Protein AF-X6DAW1-F1 (afdb_monomer_lite)

Foldseek 3Di:
DWWWAAQNRTPDDVVPHDPVIDIDIHDAPQVVLVVLLLVLLLVLDDDPPSPQSPQKFKDWPLAHTDDDRVPDDQFIKIKIFGLAPCQVCLCPVVPHPRSVSLVRSQVVSCVVQVVWKDKDWDFDAHDPPRDPSPQPFACQDDPVDHGRDTGTTTIIIMGTD

pLDDT: mean 88.57, std 7.24, range [62.34, 97.19]

Radius of gyration: 19.08 Å; chains: 1; bounding box: 50×23×56 Å

Secondary structure (DSSP, 8-state):
-EEEEETTEET--GGGPPSS--EEEEE--HHHHHHHHHHHHHHHS--SSSTTTT--EEEETTTEE-S-GGG--TT--EEEE---THHHHHHHTTTSS---HHHHHHHHHHHHHTTTEEEEEEEE---TTSBTTBSPBPSS-BTTB-TTPBPPEEEEEEEE-

Structure (mmCIF, N/CA/C/O backbone):
data_AF-X6DAW1-F1
#
_entry.id   AF-X6DAW1-F1
#
loop_
_atom_site.group_PDB
_atom_site.id
_atom_site.type_symbol
_atom_site.label_atom_id
_atom_site.label_alt_id
_atom_site.label_comp_id
_atom_site.label_asym_id
_atom_site.label_entity_id
_atom_site.label_seq_id
_atom_site.pdbx_PDB_ins_code
_atom_site.Cartn_x
_atom_site.Cartn_y
_atom_site.Cartn_z
_atom_site.occupancy
_atom_site.B_iso_or_equiv
_atom_site.auth_seq_id
_atom_site.auth_comp_id
_atom_site.auth_asym_id
_atom_site.auth_atom_id
_atom_site.pdbx_PDB_model_num
ATOM 1 N N . GLN A 1 1 ? -14.214 -6.774 12.056 1.00 66.25 1 GLN A N 1
ATOM 2 C CA . GLN A 1 1 ? -13.900 -7.096 13.461 1.00 66.25 1 GLN A CA 1
ATOM 3 C C . GLN A 1 1 ? -13.938 -5.798 14.248 1.00 66.25 1 GLN A C 1
ATOM 5 O O . GLN A 1 1 ? -13.801 -4.747 13.625 1.00 66.25 1 GLN A O 1
ATOM 10 N N . TYR A 1 2 ? -14.192 -5.853 15.551 1.00 69.56 2 TYR A N 1
ATOM 11 C CA . TYR A 1 2 ? -14.144 -4.673 16.403 1.00 69.56 2 TYR A CA 1
ATOM 12 C C . TYR A 1 2 ? -13.356 -4.965 17.673 1.00 69.56 2 TYR A C 1
ATOM 14 O O . TYR A 1 2 ? -13.444 -6.074 18.199 1.00 69.56 2 TYR A O 1
ATOM 22 N N . ASP A 1 3 ? -12.643 -3.957 18.158 1.00 75.62 3 ASP A N 1
ATOM 23 C CA . ASP A 1 3 ? -12.085 -3.954 19.504 1.00 75.62 3 ASP A CA 1
ATOM 24 C C . ASP A 1 3 ? -12.981 -3.091 20.391 1.00 75.62 3 ASP A C 1
ATOM 26 O O . ASP A 1 3 ? -13.374 -1.985 20.009 1.00 75.62 3 ASP A O 1
ATOM 30 N N . ARG A 1 4 ? -13.358 -3.627 21.554 1.00 84.69 4 ARG A N 1
ATOM 31 C CA . ARG A 1 4 ? -14.209 -2.942 22.531 1.00 84.69 4 ARG A CA 1
ATOM 32 C C . ARG A 1 4 ? -13.355 -2.453 23.689 1.00 84.69 4 ARG A C 1
ATOM 34 O O . ARG A 1 4 ? -12.582 -3.234 24.236 1.00 84.69 4 ARG A O 1
ATOM 41 N N . TYR A 1 5 ? -13.544 -1.205 24.091 1.00 85.75 5 TYR A N 1
ATOM 42 C CA . TYR A 1 5 ? -12.940 -0.624 25.285 1.00 85.75 5 TYR A CA 1
ATOM 43 C C . TYR A 1 5 ? -14.056 -0.124 26.195 1.00 85.75 5 TYR A C 1
ATOM 45 O O . TYR A 1 5 ? -14.946 0.582 25.732 1.00 85.75 5 TYR A O 1
ATOM 53 N N . VAL A 1 6 ? -14.023 -0.485 27.473 1.00 87.62 6 VAL A N 1
ATOM 54 C CA . VAL A 1 6 ? -14.980 -0.017 28.483 1.00 87.62 6 VAL A CA 1
ATOM 55 C C . VAL A 1 6 ? -14.189 0.750 29.526 1.00 87.62 6 VAL A C 1
ATOM 57 O O . VAL A 1 6 ? -13.322 0.173 30.180 1.00 87.62 6 VAL A O 1
ATOM 60 N N . ASN A 1 7 ? -14.450 2.051 29.645 1.00 89.81 7 ASN A N 1
ATOM 61 C CA . ASN A 1 7 ? -13.664 2.977 30.462 1.00 89.81 7 ASN A CA 1
ATOM 62 C C . ASN A 1 7 ? -12.154 2.832 30.187 1.00 89.81 7 ASN A C 1
ATOM 64 O O . ASN A 1 7 ? -11.368 2.611 31.106 1.00 89.81 7 ASN A O 1
ATOM 68 N N . ASP A 1 8 ? -11.780 2.871 28.903 1.00 85.94 8 ASP A N 1
ATOM 69 C CA . ASP A 1 8 ? -10.414 2.693 28.379 1.00 85.94 8 ASP A CA 1
ATOM 70 C C . ASP A 1 8 ? -9.782 1.303 28.590 1.00 85.94 8 ASP A C 1
ATOM 72 O O . ASP A 1 8 ? -8.664 1.050 28.137 1.00 85.94 8 ASP A O 1
ATOM 76 N N . VAL A 1 9 ? -10.499 0.355 29.202 1.00 85.81 9 VAL A N 1
ATOM 77 C CA . VAL A 1 9 ? -10.014 -1.016 29.393 1.00 85.81 9 VAL A CA 1
ATOM 78 C C . VAL A 1 9 ? -10.464 -1.906 28.226 1.00 85.81 9 VAL A C 1
ATOM 80 O O . VAL A 1 9 ? -11.670 -2.079 28.016 1.00 85.81 9 VAL A O 1
ATOM 83 N N . PRO A 1 10 ? -9.532 -2.508 27.463 1.00 85.75 10 PRO A N 1
ATOM 84 C CA . PRO A 1 10 ? -9.865 -3.357 26.325 1.00 85.75 10 PRO A CA 1
ATOM 85 C C . PRO A 1 10 ? -10.540 -4.665 26.758 1.00 85.75 10 PRO A C 1
ATOM 87 O O . PRO A 1 10 ? -10.154 -5.293 27.741 1.00 85.75 10 PRO A O 1
ATOM 90 N N . GLY A 1 11 ? -11.520 -5.114 25.977 1.00 82.62 11 GLY A N 1
ATOM 91 C CA . GLY A 1 11 ? -12.123 -6.445 26.069 1.00 82.62 11 GLY A CA 1
ATOM 92 C C . GLY A 1 11 ? -13.118 -6.653 27.213 1.00 82.62 11 GLY A C 1
ATOM 93 O O . GLY A 1 11 ? -13.728 -7.720 27.281 1.00 82.62 11 GLY A O 1
ATOM 94 N N . LEU A 1 12 ? -13.334 -5.659 28.081 1.00 87.94 12 LEU A N 1
ATOM 95 C CA . LEU A 1 12 ? -14.354 -5.735 29.129 1.00 87.94 12 LEU A CA 1
ATOM 96 C C . LEU A 1 12 ? -15.761 -5.893 28.547 1.00 87.94 12 LEU A C 1
ATOM 98 O O . LEU A 1 12 ? -16.035 -5.460 27.428 1.00 87.94 12 LEU A O 1
ATOM 102 N N . ALA A 1 13 ? -16.642 -6.534 29.315 1.00 87.81 13 ALA A N 1
ATOM 103 C CA . ALA A 1 13 ? -18.067 -6.631 29.018 1.00 87.81 13 ALA A CA 1
ATOM 104 C C . ALA A 1 13 ? -18.736 -5.250 29.140 1.00 87.81 13 ALA A C 1
ATOM 106 O O . ALA A 1 13 ? -18.296 -4.426 29.940 1.00 87.81 13 ALA A O 1
ATOM 107 N N . GLU A 1 14 ? -19.771 -4.981 28.344 1.00 85.50 14 GLU A N 1
ATOM 108 C CA . GLU A 1 14 ? -20.446 -3.668 28.321 1.00 85.50 14 GLU A CA 1
ATOM 109 C C . GLU A 1 14 ? -21.052 -3.319 29.678 1.00 85.50 14 GLU A C 1
ATOM 111 O O . GLU A 1 14 ? -21.046 -2.167 30.103 1.00 85.50 14 GLU A O 1
ATOM 116 N N . GLU A 1 15 ? -21.489 -4.345 30.398 1.00 88.00 15 GLU A N 1
ATOM 117 C CA . GLU A 1 15 ? -22.083 -4.264 31.723 1.00 88.00 15 GLU A CA 1
ATOM 118 C C . GLU A 1 15 ? -21.069 -3.827 32.793 1.00 88.00 15 GLU A C 1
ATOM 120 O O . GLU A 1 15 ? -21.461 -3.419 33.883 1.00 88.00 15 GLU A O 1
ATOM 125 N N . ALA A 1 16 ? -19.763 -3.879 32.497 1.00 89.00 16 ALA A N 1
ATOM 126 C CA . ALA A 1 16 ? -18.702 -3.439 33.403 1.00 89.00 16 ALA A CA 1
ATOM 127 C C . ALA A 1 16 ? -18.463 -1.915 33.376 1.00 89.00 16 ALA A C 1
ATOM 129 O O . ALA A 1 16 ? -17.568 -1.424 34.073 1.00 89.00 16 ALA A O 1
ATOM 130 N N . VAL A 1 17 ? -19.230 -1.164 32.577 1.00 89.38 17 VAL A N 1
ATOM 131 C CA . VAL A 1 17 ? -19.121 0.295 32.486 1.00 89.38 17 VAL A CA 1
ATOM 132 C C . VAL A 1 17 ? -19.384 0.950 33.845 1.00 89.38 17 VAL A C 1
ATOM 134 O O . VAL A 1 17 ? -20.400 0.705 34.496 1.00 89.38 17 VAL A O 1
ATOM 137 N N . LYS A 1 18 ? -18.463 1.812 34.292 1.00 89.19 18 LYS A N 1
ATOM 138 C CA . LYS A 1 18 ? -18.658 2.644 35.490 1.00 89.19 18 LYS A CA 1
ATOM 139 C C . LYS A 1 18 ? -18.980 4.063 35.058 1.00 89.19 18 LYS A C 1
ATOM 141 O O . LYS A 1 18 ? -18.143 4.714 34.440 1.00 89.19 18 LYS A O 1
ATOM 146 N N . VAL A 1 19 ? -20.181 4.530 35.383 1.00 85.12 19 VAL A N 1
ATOM 147 C CA . VAL A 1 19 ? -20.641 5.876 35.021 1.00 85.12 19 VAL A CA 1
ATOM 148 C C . VAL A 1 19 ? -20.009 6.918 35.963 1.00 85.12 19 VAL A C 1
ATOM 150 O O . VAL A 1 19 ? -20.003 6.689 37.174 1.00 85.12 19 VAL A O 1
ATOM 153 N N . PRO A 1 20 ? -19.514 8.066 35.455 1.00 84.19 20 PRO A N 1
ATOM 154 C CA . PRO A 1 20 ? -19.419 8.440 34.043 1.00 84.19 20 PRO A CA 1
ATOM 155 C C . PRO A 1 20 ? -18.225 7.755 33.358 1.00 84.19 20 PRO A C 1
ATOM 157 O O . PRO A 1 20 ? -17.082 7.914 33.775 1.00 84.19 20 PRO A O 1
ATOM 160 N N . GLY A 1 21 ? -18.494 7.002 32.291 1.00 84.06 21 GLY A N 1
ATOM 161 C CA . GLY A 1 21 ? -17.494 6.251 31.537 1.00 84.06 21 GLY A CA 1
ATOM 162 C C . GLY A 1 21 ? -18.015 5.890 30.148 1.00 84.06 21 GLY A C 1
ATOM 163 O O . GLY A 1 21 ? -19.227 5.893 29.926 1.00 84.06 21 GLY A O 1
ATOM 164 N N . SER A 1 22 ? -17.112 5.660 29.195 1.00 87.06 22 SER A N 1
ATOM 165 C CA . SER A 1 22 ? -17.437 5.417 27.786 1.00 87.06 22 SER A CA 1
ATOM 166 C C . SER A 1 22 ? -17.257 3.948 27.401 1.00 87.06 22 SER A C 1
ATOM 168 O O . SER A 1 22 ? -16.422 3.233 27.955 1.00 87.06 22 SER A O 1
ATOM 170 N N . ILE A 1 23 ? -18.030 3.507 26.407 1.00 85.75 23 ILE A N 1
ATOM 171 C CA . ILE A 1 23 ? -17.811 2.243 25.702 1.00 85.75 23 ILE A CA 1
ATOM 172 C C . ILE A 1 23 ? -17.409 2.600 24.269 1.00 85.75 23 ILE A C 1
ATOM 174 O O . ILE A 1 23 ? -18.202 3.178 23.527 1.00 85.75 23 ILE A O 1
ATOM 178 N N . LEU A 1 24 ? -16.170 2.294 23.890 1.00 79.69 24 LEU A N 1
ATOM 179 C CA . LEU A 1 24 ? -15.620 2.566 22.565 1.00 79.69 24 LEU A CA 1
ATOM 180 C C . LEU A 1 24 ? -15.594 1.279 21.735 1.00 79.69 24 LEU A C 1
ATOM 182 O O . LEU A 1 24 ? -15.069 0.261 22.185 1.00 79.69 24 LEU A O 1
ATOM 186 N N . TYR A 1 25 ? -16.099 1.347 20.504 1.00 74.94 25 TYR A N 1
ATOM 187 C CA . TYR A 1 25 ? -15.976 0.285 19.507 1.00 74.94 25 TYR A CA 1
ATOM 188 C C . TYR A 1 25 ? -15.089 0.747 18.356 1.00 74.94 25 TYR A C 1
ATOM 190 O O . TYR A 1 25 ? -15.439 1.680 17.633 1.00 74.94 25 TYR A O 1
ATOM 198 N N . VAL A 1 26 ? -13.962 0.070 18.152 1.00 71.25 26 VAL A N 1
ATOM 199 C CA . VAL A 1 26 ? -13.023 0.359 17.065 1.00 71.25 26 VAL A CA 1
ATOM 200 C C . VAL A 1 26 ? -13.194 -0.684 15.972 1.00 71.25 26 VAL A C 1
ATOM 202 O O . VAL A 1 26 ? -12.739 -1.817 16.107 1.00 71.25 26 VAL A O 1
ATOM 205 N N . PHE A 1 27 ? -13.851 -0.313 14.875 1.00 67.50 27 PHE A N 1
ATOM 206 C CA . PHE A 1 27 ? -14.048 -1.194 13.724 1.00 67.50 27 PHE A CA 1
ATOM 207 C C . PHE A 1 27 ? -12.879 -1.069 12.742 1.00 67.50 27 PHE A C 1
ATOM 209 O O . PHE A 1 27 ? -12.826 -0.133 11.947 1.00 67.50 27 PHE A O 1
ATOM 216 N N . SER A 1 28 ? -11.961 -2.037 12.736 1.00 71.25 28 SER A N 1
ATOM 217 C CA . SER A 1 28 ? -10.917 -2.111 11.710 1.00 71.25 28 SER A CA 1
ATOM 218 C C . SER A 1 28 ? -11.398 -2.962 10.530 1.00 71.25 28 SER A C 1
ATOM 220 O O . SER A 1 28 ? -11.699 -4.154 10.652 1.00 71.25 28 SER A O 1
ATOM 222 N N . ASN A 1 29 ? -11.506 -2.346 9.348 1.00 85.31 29 ASN A N 1
ATOM 223 C CA . ASN A 1 29 ? -11.876 -3.043 8.111 1.00 85.31 29 ASN A CA 1
ATOM 224 C C . ASN A 1 29 ? -10.668 -3.239 7.185 1.00 85.31 29 ASN A C 1
ATOM 226 O O . ASN A 1 29 ? -10.693 -2.901 5.997 1.00 85.31 29 ASN A O 1
ATOM 230 N N . TRP A 1 30 ? -9.594 -3.792 7.754 1.00 92.62 30 TRP A N 1
ATOM 231 C CA . TRP A 1 30 ? -8.356 -4.093 7.038 1.00 92.62 30 TRP A CA 1
ATOM 232 C C . TRP A 1 30 ? -8.556 -4.935 5.771 1.00 92.62 30 TRP A C 1
ATOM 234 O O . TRP A 1 30 ? -8.017 -4.554 4.729 1.00 92.62 30 TRP A O 1
ATOM 244 N N . PRO A 1 31 ? -9.367 -6.015 5.777 1.00 93.69 31 PRO A N 1
ATOM 245 C CA . PRO A 1 31 ? -9.620 -6.782 4.562 1.00 93.69 31 PRO A CA 1
ATOM 246 C C . PRO A 1 31 ? -10.182 -5.930 3.421 1.00 93.69 31 PRO A C 1
ATOM 248 O O . PRO A 1 31 ? -9.743 -6.071 2.282 1.00 93.69 31 PRO A O 1
ATOM 251 N N . LEU A 1 32 ? -11.118 -5.018 3.702 1.00 93.19 32 LEU A N 1
ATOM 252 C CA . LEU A 1 32 ? -11.717 -4.171 2.672 1.00 93.19 32 LEU A CA 1
ATOM 253 C C . LEU A 1 32 ? -10.693 -3.208 2.060 1.00 93.19 32 LEU A C 1
ATOM 255 O O . LEU A 1 32 ? -10.585 -3.133 0.834 1.00 93.19 32 LEU A O 1
ATOM 259 N N . VAL A 1 33 ? -9.947 -2.477 2.893 1.00 95.25 33 VAL A N 1
ATOM 260 C CA . VAL A 1 33 ? -9.004 -1.455 2.409 1.00 95.25 33 VAL A CA 1
ATOM 261 C C . VAL A 1 33 ? -7.807 -2.087 1.695 1.00 95.25 33 VAL A C 1
ATOM 263 O O . VAL A 1 33 ? -7.401 -1.603 0.639 1.00 95.25 33 VAL A O 1
ATOM 266 N N . ILE A 1 34 ? -7.285 -3.214 2.188 1.00 96.38 34 ILE A N 1
ATOM 267 C CA . ILE A 1 34 ? -6.146 -3.897 1.562 1.00 96.38 34 ILE A CA 1
ATOM 268 C C . ILE A 1 34 ? -6.552 -4.484 0.213 1.00 96.38 34 ILE A C 1
ATOM 270 O O . ILE A 1 34 ? -5.868 -4.250 -0.784 1.00 96.38 34 ILE A O 1
ATOM 274 N N . ASN A 1 35 ? -7.692 -5.181 0.145 1.00 96.69 35 ASN A N 1
ATOM 275 C CA . ASN A 1 35 ? -8.173 -5.755 -1.112 1.00 96.69 35 ASN A CA 1
ATOM 276 C C . ASN A 1 35 ? -8.504 -4.671 -2.144 1.00 96.69 35 ASN A C 1
ATOM 278 O O . ASN A 1 35 ? -8.183 -4.828 -3.323 1.00 96.69 35 ASN A O 1
ATOM 282 N N . ALA A 1 36 ? -9.082 -3.545 -1.715 1.00 96.88 36 ALA A N 1
ATOM 283 C CA . ALA A 1 36 ? -9.291 -2.399 -2.593 1.00 96.88 36 ALA A CA 1
ATOM 284 C C . ALA A 1 36 ? -7.956 -1.821 -3.099 1.00 96.88 36 ALA A C 1
ATOM 286 O O . ALA A 1 36 ? -7.817 -1.571 -4.296 1.00 96.88 36 ALA A O 1
ATOM 287 N N . GLY A 1 37 ? -6.949 -1.680 -2.230 1.00 96.81 37 GLY A N 1
ATOM 288 C CA . GLY A 1 37 ? -5.616 -1.205 -2.608 1.00 96.81 37 GLY A CA 1
ATOM 289 C C . GLY A 1 37 ? -4.927 -2.126 -3.617 1.00 96.81 37 GLY A C 1
ATOM 290 O O . GLY A 1 37 ? -4.424 -1.659 -4.641 1.00 96.81 37 GLY A O 1
ATOM 291 N N . LEU A 1 38 ? -4.965 -3.440 -3.377 1.00 97.12 38 LEU A N 1
ATOM 292 C CA . LEU A 1 38 ? -4.457 -4.451 -4.306 1.00 97.12 38 LEU A CA 1
ATOM 293 C C . LEU A 1 38 ? -5.172 -4.378 -5.657 1.00 97.12 38 LEU A C 1
ATOM 295 O O . LEU A 1 38 ? -4.510 -4.351 -6.694 1.00 97.12 38 LEU A O 1
ATOM 299 N N . ALA A 1 39 ? -6.504 -4.281 -5.666 1.00 96.38 39 ALA A N 1
ATOM 300 C CA . ALA A 1 39 ? -7.280 -4.164 -6.897 1.00 96.38 39 ALA A CA 1
ATOM 301 C C . ALA A 1 39 ? -6.901 -2.907 -7.698 1.00 96.38 39 ALA A C 1
ATOM 303 O O . ALA A 1 39 ? -6.680 -2.985 -8.911 1.00 96.38 39 ALA A O 1
ATOM 304 N N . GLU A 1 40 ? -6.751 -1.758 -7.033 1.00 96.19 40 GLU A N 1
ATOM 305 C CA . GLU A 1 40 ? -6.366 -0.501 -7.678 1.00 96.19 40 GLU A CA 1
ATOM 306 C C . GLU A 1 40 ? -4.940 -0.555 -8.258 1.00 96.19 40 GLU A C 1
ATOM 308 O O . GLU A 1 40 ? -4.702 -0.047 -9.364 1.00 96.19 40 GLU A O 1
ATOM 313 N N . LEU A 1 41 ? -4.007 -1.215 -7.565 1.00 95.25 41 LEU A N 1
ATOM 314 C CA . LEU A 1 41 ? -2.637 -1.442 -8.034 1.00 95.25 41 LEU A CA 1
ATOM 315 C C . LEU A 1 41 ? -2.588 -2.414 -9.222 1.00 95.25 41 LEU A C 1
ATOM 317 O O . LEU A 1 41 ? -1.938 -2.134 -10.235 1.00 95.25 41 LEU A O 1
ATOM 321 N N . VAL A 1 42 ? -3.311 -3.533 -9.143 1.00 93.56 42 VAL A N 1
ATOM 322 C CA . VAL A 1 42 ? -3.430 -4.536 -10.215 1.00 93.56 42 VAL A CA 1
ATOM 323 C C . VAL A 1 42 ? -4.045 -3.921 -11.472 1.00 93.56 42 VAL A C 1
ATOM 325 O O . VAL A 1 42 ? -3.552 -4.156 -12.576 1.00 93.56 42 VAL A O 1
ATOM 328 N N . LYS A 1 43 ? -5.090 -3.100 -11.319 1.00 92.38 43 LYS A N 1
ATOM 329 C CA . LYS A 1 43 ? -5.780 -2.405 -12.416 1.00 92.38 43 LYS A CA 1
ATOM 330 C C . LYS A 1 43 ? -4.847 -1.486 -13.210 1.00 92.38 43 LYS A C 1
ATOM 332 O O . LYS A 1 43 ? -4.956 -1.419 -14.430 1.00 92.38 43 LYS A O 1
ATOM 337 N N . ARG A 1 44 ? -3.925 -0.794 -12.533 1.00 90.62 44 ARG A N 1
ATOM 338 C CA . ARG A 1 44 ? -2.980 0.167 -13.147 1.00 90.62 44 ARG A CA 1
ATOM 339 C C . ARG A 1 44 ? -1.672 -0.470 -13.614 1.00 90.62 44 ARG A C 1
ATOM 341 O O . ARG A 1 44 ? -0.878 0.159 -14.318 1.00 90.62 44 ARG A O 1
ATOM 348 N N . SER A 1 45 ? -1.437 -1.716 -13.223 1.00 89.12 45 SER A N 1
ATOM 349 C CA . SER A 1 45 ? -0.210 -2.435 -13.528 1.00 89.12 45 SER A CA 1
ATOM 350 C C . SER A 1 45 ? -0.098 -2.806 -15.013 1.00 89.12 45 SER A C 1
ATOM 352 O O . SER A 1 45 ? -1.098 -3.116 -15.661 1.00 89.12 45 SER A O 1
ATOM 354 N N . PRO A 1 46 ? 1.119 -2.820 -15.587 1.00 83.50 46 PRO A N 1
ATOM 355 C CA . PRO A 1 46 ? 1.335 -3.316 -16.941 1.00 83.50 46 PRO A CA 1
ATOM 356 C C . PRO A 1 46 ? 0.970 -4.802 -17.059 1.00 83.50 46 PRO A C 1
ATOM 358 O O . PRO A 1 46 ? 1.414 -5.636 -16.267 1.00 83.50 46 PRO A O 1
ATOM 361 N N . ARG A 1 47 ? 0.195 -5.142 -18.094 1.00 80.50 47 ARG A N 1
ATOM 362 C CA . ARG A 1 47 ? -0.253 -6.507 -18.390 1.00 80.50 47 ARG A CA 1
ATOM 363 C C . ARG A 1 47 ? 0.356 -6.983 -19.705 1.00 80.50 47 ARG A C 1
ATOM 365 O O . ARG A 1 47 ? -0.204 -6.757 -20.767 1.00 80.50 47 ARG A O 1
ATOM 372 N N . ARG A 1 48 ? 1.532 -7.613 -19.616 1.00 78.31 48 ARG A N 1
ATOM 373 C CA . ARG A 1 48 ? 2.093 -8.423 -20.714 1.00 78.31 48 ARG A CA 1
ATOM 374 C C . ARG A 1 48 ? 1.881 -9.911 -20.449 1.00 78.31 48 ARG A C 1
ATOM 3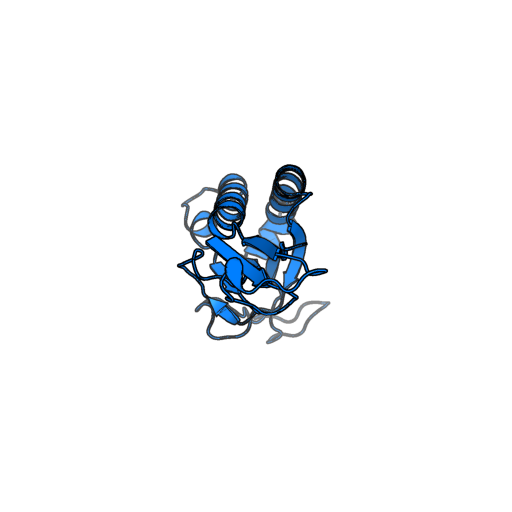76 O O . ARG A 1 48 ? 1.271 -10.590 -21.253 1.00 78.31 48 ARG A O 1
ATOM 383 N N . SER A 1 49 ? 2.335 -10.388 -19.290 1.00 81.25 49 SER A N 1
ATOM 384 C CA . SER A 1 49 ? 2.161 -11.776 -18.828 1.00 81.25 49 SER A CA 1
ATOM 385 C C . SER A 1 49 ? 1.419 -11.894 -17.492 1.00 81.25 49 SER A C 1
ATOM 387 O O . SER A 1 49 ? 1.316 -12.978 -16.937 1.00 81.25 49 SER A O 1
ATOM 389 N N . GLY A 1 50 ? 0.983 -10.776 -16.8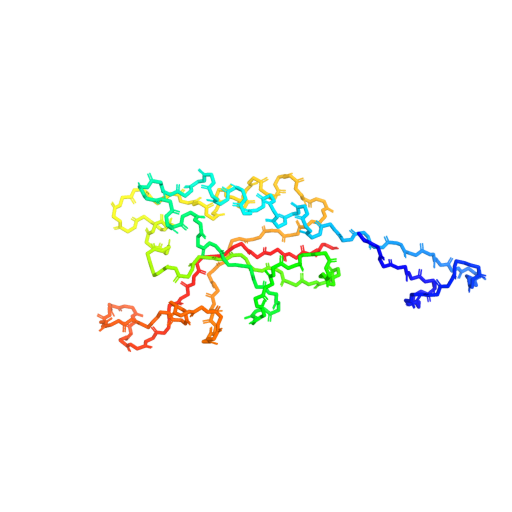99 1.00 84.69 50 GLY A N 1
ATOM 390 C CA . GLY A 1 50 ? 0.350 -10.748 -15.571 1.00 84.69 50 GLY A CA 1
ATOM 391 C C . GLY A 1 50 ? 1.308 -10.923 -14.384 1.00 84.69 50 GLY A C 1
ATOM 392 O O . GLY A 1 50 ? 0.988 -10.469 -13.291 1.00 84.69 50 GLY A O 1
ATOM 393 N N . ARG A 1 51 ? 2.521 -11.460 -14.596 1.00 88.06 51 ARG A N 1
ATOM 394 C CA . ARG A 1 51 ? 3.521 -11.714 -13.539 1.00 88.06 51 ARG A CA 1
ATOM 395 C C . ARG A 1 51 ? 3.740 -10.512 -12.621 1.00 88.06 51 ARG A C 1
ATOM 397 O O . ARG A 1 51 ? 3.700 -10.667 -11.410 1.00 88.06 51 ARG A O 1
ATOM 404 N N . TYR A 1 52 ? 3.915 -9.317 -13.184 1.00 90.44 52 TYR A N 1
ATOM 405 C CA . TYR A 1 52 ? 4.078 -8.096 -12.390 1.00 90.44 52 TYR A CA 1
ATOM 406 C C . TYR A 1 52 ? 2.830 -7.767 -11.563 1.00 90.44 52 TYR A C 1
ATOM 408 O O . TYR A 1 52 ? 2.939 -7.556 -10.359 1.00 90.44 52 TYR A O 1
ATOM 416 N N . ALA A 1 53 ? 1.655 -7.757 -12.199 1.00 90.25 53 ALA A N 1
ATOM 417 C CA . ALA A 1 53 ? 0.394 -7.414 -11.548 1.00 90.25 53 ALA A CA 1
ATOM 418 C C . ALA A 1 53 ? 0.047 -8.382 -10.404 1.00 90.25 53 ALA A C 1
ATOM 420 O O . ALA A 1 53 ? -0.528 -7.958 -9.417 1.00 90.25 53 ALA A O 1
ATOM 421 N N . ASN A 1 54 ? 0.460 -9.647 -10.493 1.00 91.06 54 ASN A N 1
ATOM 422 C CA . ASN A 1 54 ? 0.181 -10.667 -9.479 1.00 91.06 54 ASN A CA 1
ATOM 423 C C . ASN A 1 54 ? 1.271 -10.781 -8.394 1.00 91.06 54 ASN A C 1
ATOM 425 O O . ASN A 1 54 ? 1.240 -11.713 -7.602 1.00 91.06 54 ASN A O 1
ATOM 429 N N . SER A 1 55 ? 2.258 -9.879 -8.373 1.00 93.69 55 SER A N 1
ATOM 430 C CA . SER A 1 55 ? 3.415 -9.966 -7.465 1.00 93.69 55 SER A CA 1
ATOM 431 C C . SER A 1 55 ? 3.394 -8.948 -6.324 1.00 93.69 55 SER A C 1
ATOM 433 O O . SER A 1 55 ? 4.427 -8.725 -5.697 1.00 93.69 55 SER A O 1
ATOM 435 N N . PHE A 1 56 ? 2.266 -8.285 -6.062 1.00 95.31 56 PHE A N 1
ATOM 436 C CA . PHE A 1 56 ? 2.178 -7.393 -4.906 1.00 95.31 56 PHE A CA 1
ATOM 437 C C . PHE A 1 56 ? 2.265 -8.188 -3.604 1.00 95.31 56 PHE A C 1
ATOM 439 O O . PHE A 1 56 ? 1.696 -9.269 -3.479 1.00 95.31 56 PHE A O 1
ATOM 446 N N . VAL A 1 57 ? 2.991 -7.630 -2.641 1.00 95.44 57 VAL A N 1
ATOM 447 C CA . VAL A 1 57 ? 3.185 -8.190 -1.306 1.00 95.44 57 VAL A CA 1
ATOM 448 C C . VAL A 1 57 ? 2.654 -7.183 -0.299 1.00 95.44 57 VAL A C 1
ATOM 450 O O . VAL A 1 57 ? 2.909 -5.982 -0.419 1.00 95.44 57 VAL A O 1
ATOM 453 N N . VAL A 1 58 ? 1.920 -7.690 0.686 1.00 96.44 58 VAL A N 1
ATOM 454 C CA . VAL A 1 58 ? 1.421 -6.918 1.821 1.00 96.44 58 VAL A CA 1
ATOM 455 C C . VAL A 1 58 ? 2.271 -7.265 3.032 1.00 96.44 58 VAL A C 1
ATOM 457 O O . VAL A 1 58 ? 2.419 -8.443 3.370 1.00 96.44 58 VAL A O 1
ATOM 460 N N . ILE A 1 59 ? 2.838 -6.246 3.670 1.00 95.06 59 ILE A N 1
ATOM 461 C CA . ILE A 1 59 ? 3.569 -6.389 4.925 1.00 95.06 59 ILE A CA 1
ATOM 462 C C . ILE A 1 59 ? 2.974 -5.499 6.009 1.00 95.06 59 ILE A C 1
ATOM 464 O O . ILE A 1 59 ? 2.409 -4.446 5.718 1.00 95.06 59 ILE A O 1
ATOM 468 N N . VAL A 1 60 ? 3.141 -5.921 7.258 1.00 92.69 60 VAL A N 1
ATOM 469 C CA . VAL A 1 60 ? 2.706 -5.189 8.449 1.00 92.69 60 VAL A CA 1
ATOM 470 C C . VAL A 1 60 ? 3.889 -4.941 9.375 1.00 92.69 60 VAL A C 1
ATOM 472 O O . VAL A 1 60 ? 4.778 -5.791 9.501 1.00 92.69 60 VAL A O 1
ATOM 475 N N . GLY A 1 61 ? 3.942 -3.744 9.969 1.00 85.00 61 GLY A N 1
ATOM 476 C CA . GLY A 1 61 ? 5.036 -3.328 10.859 1.00 85.00 61 GLY A CA 1
ATOM 477 C C . GLY A 1 61 ? 6.413 -3.345 10.179 1.00 85.00 61 GLY A C 1
ATOM 478 O O . GLY A 1 61 ? 7.430 -3.605 10.819 1.00 85.00 61 GLY A O 1
ATOM 479 N N . GLY A 1 62 ? 6.442 -3.174 8.852 1.00 80.62 62 GLY A N 1
ATOM 480 C CA . GLY A 1 62 ? 7.660 -3.121 8.038 1.00 80.62 62 GLY A CA 1
ATOM 481 C C . GLY A 1 62 ? 8.411 -4.443 7.832 1.00 80.62 62 GLY A C 1
ATOM 482 O O . GLY A 1 62 ? 9.456 -4.434 7.178 1.00 80.62 62 GLY A O 1
ATOM 483 N N . ARG A 1 63 ? 7.938 -5.577 8.375 1.00 84.94 63 ARG A N 1
ATOM 484 C CA . ARG A 1 63 ? 8.704 -6.845 8.353 1.00 84.94 63 ARG A CA 1
ATOM 485 C C . ARG A 1 63 ? 7.891 -8.108 8.093 1.00 84.94 63 ARG A C 1
ATOM 487 O O . ARG A 1 63 ? 8.439 -9.056 7.536 1.00 84.94 63 ARG A O 1
ATOM 494 N N . THR A 1 64 ? 6.616 -8.141 8.466 1.00 88.56 64 THR A N 1
ATOM 495 C CA . THR A 1 64 ? 5.835 -9.385 8.451 1.00 88.56 64 THR A CA 1
ATOM 496 C C . THR A 1 64 ? 4.968 -9.460 7.209 1.00 88.56 64 THR A C 1
ATOM 498 O O . THR A 1 64 ? 4.100 -8.612 7.036 1.00 88.56 64 THR A O 1
ATOM 501 N N . VAL A 1 65 ? 5.170 -10.472 6.363 1.00 91.12 65 VAL A N 1
ATOM 502 C CA . VAL A 1 65 ? 4.260 -10.761 5.243 1.00 91.12 65 VAL A CA 1
ATOM 503 C C . VAL A 1 65 ? 2.942 -11.282 5.796 1.00 91.12 65 VAL A C 1
ATOM 505 O O . VAL A 1 65 ? 2.934 -12.210 6.603 1.00 91.12 65 VAL A O 1
ATOM 508 N N . VAL A 1 66 ? 1.832 -10.700 5.348 1.00 92.19 66 VAL A N 1
ATOM 509 C CA . VAL A 1 66 ? 0.493 -11.096 5.791 1.00 92.19 66 VAL A CA 1
ATOM 510 C C . VAL A 1 66 ? -0.355 -11.500 4.595 1.00 92.19 66 VAL A C 1
ATOM 512 O O . VAL A 1 66 ? -0.398 -10.809 3.577 1.00 92.19 66 VAL A O 1
ATOM 515 N N . THR A 1 67 ? -1.052 -12.624 4.740 1.00 89.62 67 THR A N 1
ATOM 516 C CA . THR A 1 67 ? -2.042 -13.133 3.779 1.00 89.62 67 THR A CA 1
ATOM 517 C C . THR A 1 67 ? -3.456 -13.163 4.361 1.00 89.62 67 THR A C 1
ATOM 519 O O . THR A 1 67 ? -4.421 -13.067 3.610 1.00 89.62 67 THR A O 1
ATOM 522 N N . ASP A 1 68 ? -3.584 -13.241 5.688 1.00 90.31 68 ASP A N 1
ATOM 523 C CA . ASP A 1 68 ? -4.852 -13.157 6.413 1.00 90.31 68 ASP A CA 1
ATOM 524 C C . ASP A 1 68 ? -5.027 -11.757 7.021 1.00 90.31 68 ASP A C 1
ATOM 526 O O . ASP A 1 68 ? -4.481 -11.436 8.076 1.00 90.31 68 ASP A O 1
ATOM 530 N N . TYR A 1 69 ? -5.788 -10.908 6.331 1.00 91.12 69 TYR A N 1
ATOM 531 C CA . TYR A 1 69 ? -6.015 -9.514 6.729 1.00 91.12 69 TYR A CA 1
ATOM 532 C C . TYR A 1 69 ? -7.023 -9.356 7.869 1.00 91.12 69 TYR A C 1
ATOM 534 O O . TYR A 1 69 ? -7.163 -8.258 8.403 1.00 91.12 69 TYR A O 1
ATOM 542 N N . SER A 1 70 ? -7.749 -10.421 8.226 1.00 85.25 70 SER A N 1
ATOM 543 C CA . SER A 1 70 ? -8.793 -10.349 9.251 1.00 85.25 70 SER A CA 1
ATOM 544 C C . SER A 1 70 ? -8.219 -10.190 10.657 1.00 85.25 70 SER A C 1
ATOM 546 O O . SER A 1 70 ? -8.867 -9.602 11.507 1.00 85.25 70 SER A O 1
ATOM 548 N N . LYS A 1 71 ? -6.977 -10.636 10.875 1.00 84.50 71 LYS A N 1
ATOM 549 C CA . LYS A 1 71 ? -6.308 -10.666 12.186 1.00 84.50 71 LYS A CA 1
ATOM 550 C C . LYS A 1 71 ? -5.388 -9.474 12.436 1.00 84.50 71 LYS A C 1
ATOM 552 O O . LYS A 1 71 ? -4.533 -9.519 13.319 1.00 84.50 71 LYS A O 1
ATOM 557 N N . LEU A 1 72 ? -5.504 -8.431 11.621 1.00 88.06 72 LEU A N 1
ATOM 558 C CA . LEU A 1 72 ? -4.681 -7.242 11.770 1.00 88.06 72 LEU A CA 1
ATOM 559 C C . LEU A 1 72 ? -5.206 -6.369 12.905 1.00 88.06 72 LEU A C 1
ATOM 561 O O . LEU A 1 72 ? -6.396 -6.058 12.963 1.00 88.06 72 LEU A O 1
ATOM 565 N N . ARG A 1 73 ? -4.290 -5.947 13.783 1.00 86.69 73 ARG A N 1
ATOM 566 C CA . ARG A 1 73 ?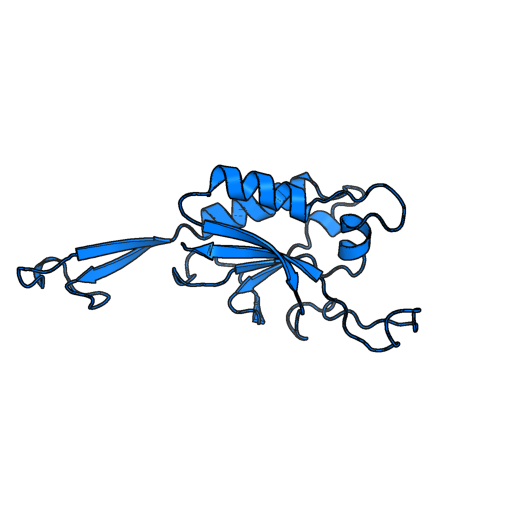 -4.592 -4.971 14.834 1.00 86.69 73 ARG A CA 1
ATOM 567 C C . ARG A 1 73 ? -5.135 -3.678 14.213 1.00 86.69 73 ARG A C 1
ATOM 569 O O . ARG A 1 73 ? -4.664 -3.303 13.135 1.00 86.69 73 ARG A O 1
ATOM 576 N N . PRO A 1 74 ? -6.071 -2.962 14.858 1.00 84.38 74 PRO A N 1
ATOM 577 C CA . PRO A 1 74 ? -6.586 -1.704 14.317 1.00 84.38 74 PRO A CA 1
ATOM 578 C C . PRO A 1 74 ? -5.505 -0.655 14.047 1.00 84.38 74 PRO A C 1
ATOM 580 O O . PRO A 1 74 ? -5.583 0.040 13.043 1.00 84.38 74 PRO A O 1
ATOM 583 N N . ASP A 1 75 ? -4.467 -0.607 14.882 1.00 86.06 75 ASP A N 1
ATOM 584 C CA . ASP A 1 75 ? -3.348 0.339 14.806 1.00 86.06 75 ASP A CA 1
ATOM 585 C C . ASP A 1 75 ? -2.195 -0.117 13.891 1.00 86.06 75 ASP A C 1
ATOM 587 O O . ASP A 1 75 ? -1.110 0.463 13.9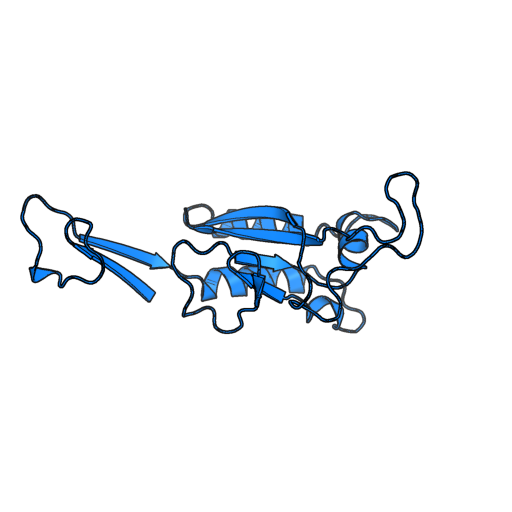06 1.00 86.06 75 ASP A O 1
ATOM 591 N N . ALA A 1 76 ? -2.393 -1.176 13.103 1.00 91.19 76 ALA A N 1
ATOM 592 C CA . ALA A 1 76 ? -1.356 -1.712 12.233 1.00 91.19 76 ALA A CA 1
ATOM 593 C C . ALA A 1 76 ? -0.948 -0.722 11.124 1.00 91.19 76 ALA A C 1
ATOM 595 O O . ALA A 1 76 ? -1.789 -0.201 10.396 1.00 91.19 76 ALA A O 1
ATOM 596 N N . GLU A 1 77 ? 0.358 -0.551 10.904 1.00 94.44 77 GLU A N 1
ATOM 597 C CA . GLU A 1 77 ? 0.856 0.045 9.660 1.00 94.44 77 GLU A CA 1
ATOM 598 C C . GLU A 1 77 ? 0.916 -1.036 8.579 1.00 94.44 77 GLU A C 1
ATOM 600 O O . GLU A 1 77 ? 1.672 -2.010 8.696 1.00 94.44 77 GLU A O 1
ATOM 605 N N . VAL A 1 78 ? 0.140 -0.850 7.511 1.00 96.06 78 VAL A N 1
ATOM 606 C CA . VAL A 1 78 ? 0.109 -1.754 6.361 1.00 96.06 78 VAL A CA 1
ATOM 607 C C . VAL A 1 78 ? 0.858 -1.138 5.191 1.00 96.06 78 VAL A C 1
ATOM 609 O O . VAL A 1 78 ? 0.593 -0.013 4.773 1.00 96.06 78 VAL A O 1
ATOM 612 N N . ILE A 1 79 ? 1.767 -1.912 4.608 1.00 96.94 79 ILE A N 1
ATOM 613 C CA . ILE A 1 79 ? 2.573 -1.506 3.463 1.00 96.94 79 ILE A CA 1
ATOM 614 C C . ILE A 1 79 ? 2.327 -2.493 2.324 1.00 96.94 79 ILE A C 1
ATOM 616 O O . ILE A 1 79 ? 2.587 -3.689 2.449 1.00 96.94 79 ILE A O 1
ATOM 620 N N . ILE A 1 80 ? 1.861 -1.989 1.185 1.00 97.06 80 ILE A N 1
ATOM 621 C CA . ILE A 1 80 ? 1.695 -2.768 -0.045 1.00 97.06 80 ILE A CA 1
ATOM 622 C C . ILE A 1 80 ? 2.766 -2.328 -1.033 1.00 97.06 80 ILE A C 1
ATOM 624 O O . ILE A 1 80 ? 2.818 -1.155 -1.403 1.00 97.06 80 ILE A O 1
ATOM 628 N N . PHE A 1 81 ? 3.603 -3.251 -1.497 1.00 96.00 81 PHE A N 1
ATOM 629 C CA . PHE A 1 81 ? 4.654 -2.959 -2.475 1.00 96.00 81 PHE A CA 1
ATOM 630 C C . PHE A 1 81 ? 4.796 -4.091 -3.495 1.00 96.00 81 PHE A C 1
ATOM 632 O O . PHE A 1 81 ? 4.178 -5.146 -3.373 1.00 96.00 81 PHE A O 1
ATOM 639 N N . ASN A 1 82 ? 5.608 -3.873 -4.529 1.00 95.12 82 ASN A N 1
ATOM 640 C CA . ASN A 1 82 ? 5.931 -4.900 -5.516 1.00 95.12 82 ASN A CA 1
ATOM 641 C C . ASN A 1 82 ? 7.451 -5.144 -5.527 1.00 95.12 82 ASN A C 1
ATOM 643 O O . ASN A 1 82 ? 8.204 -4.201 -5.804 1.00 95.12 82 ASN A O 1
ATOM 647 N N . PRO A 1 83 ? 7.920 -6.377 -5.254 1.00 93.94 83 PRO A N 1
ATOM 648 C CA . PRO A 1 83 ? 9.327 -6.669 -5.013 1.00 93.94 83 PRO A CA 1
ATOM 649 C C . PRO A 1 83 ? 10.164 -6.676 -6.298 1.00 93.94 83 PRO A C 1
ATOM 651 O O . PRO A 1 83 ? 11.382 -6.824 -6.237 1.00 93.94 83 PRO A O 1
ATOM 654 N N . TYR A 1 84 ? 9.554 -6.503 -7.478 1.00 91.75 84 TYR A N 1
ATOM 655 C CA . TYR A 1 84 ? 10.319 -6.425 -8.715 1.00 91.75 84 TYR A CA 1
ATOM 656 C C . TYR A 1 84 ? 11.192 -5.162 -8.741 1.00 91.75 84 TYR A C 1
ATOM 658 O O . TYR A 1 84 ? 10.700 -4.049 -8.554 1.00 91.75 84 TYR A O 1
ATOM 666 N N . PRO A 1 85 ? 12.481 -5.273 -9.103 1.00 86.81 85 PRO A N 1
ATOM 667 C CA . PRO A 1 85 ? 13.349 -4.101 -9.245 1.00 86.81 85 PRO A CA 1
ATOM 668 C C . PRO A 1 85 ? 12.843 -3.104 -10.301 1.00 86.81 85 PRO A C 1
ATOM 670 O O . PRO A 1 85 ? 13.139 -1.908 -10.251 1.00 86.81 85 PRO A O 1
ATOM 673 N N . SER A 1 86 ? 12.067 -3.589 -11.278 1.00 86.62 86 SER A N 1
ATOM 674 C CA . SER A 1 86 ? 11.448 -2.768 -12.318 1.00 86.62 86 SER A CA 1
ATOM 675 C C . SER A 1 86 ? 10.319 -1.875 -11.806 1.00 86.62 86 SER A C 1
ATOM 677 O O . SER A 1 86 ? 10.030 -0.887 -12.474 1.00 86.62 86 SER A O 1
ATOM 679 N N . THR A 1 87 ? 9.716 -2.163 -10.645 1.00 91.38 87 THR A N 1
ATOM 680 C CA . THR A 1 87 ? 8.602 -1.388 -10.065 1.00 91.38 87 THR A CA 1
ATOM 681 C C . THR A 1 87 ? 8.928 0.099 -10.014 1.00 91.38 87 THR A C 1
ATOM 683 O O . THR A 1 87 ? 8.166 0.928 -10.505 1.00 91.38 87 THR A O 1
ATOM 686 N N . ARG A 1 88 ? 10.126 0.444 -9.523 1.00 88.81 88 ARG A N 1
ATOM 687 C CA . ARG A 1 88 ? 10.590 1.834 -9.462 1.00 88.81 88 ARG A CA 1
ATOM 688 C C . ARG A 1 88 ? 10.648 2.487 -10.841 1.00 88.81 88 ARG A C 1
ATOM 690 O O . ARG A 1 88 ? 10.207 3.617 -10.993 1.00 88.81 88 ARG A O 1
ATOM 697 N N . LYS A 1 89 ? 11.168 1.774 -11.845 1.00 86.50 89 LYS A N 1
ATOM 698 C CA . LYS A 1 89 ? 11.275 2.287 -13.220 1.00 86.50 89 LYS A CA 1
ATOM 699 C C . LYS A 1 89 ? 9.901 2.520 -13.846 1.00 86.50 89 LYS A C 1
ATOM 701 O O . LYS A 1 89 ? 9.735 3.499 -14.569 1.00 86.50 89 LYS A O 1
ATOM 706 N N . ILE A 1 90 ? 8.950 1.625 -13.570 1.00 87.12 90 ILE A N 1
ATOM 707 C CA . ILE A 1 90 ? 7.561 1.714 -14.038 1.00 87.12 90 ILE A CA 1
ATOM 708 C C . ILE A 1 90 ? 6.853 2.902 -13.378 1.00 87.12 90 ILE A C 1
ATOM 710 O O . ILE A 1 90 ? 6.106 3.612 -14.050 1.00 87.12 90 ILE A O 1
ATOM 714 N N . GLU A 1 91 ? 7.100 3.134 -12.087 1.00 88.88 91 GLU A N 1
ATOM 715 C CA . GLU A 1 91 ? 6.498 4.243 -11.347 1.00 88.88 91 GLU A CA 1
ATOM 716 C C . GLU A 1 91 ? 7.041 5.602 -11.800 1.00 88.88 91 GLU A C 1
ATOM 718 O O . GLU A 1 91 ? 6.258 6.482 -12.145 1.00 88.88 91 GLU A O 1
ATOM 723 N N . THR A 1 92 ? 8.368 5.765 -11.864 1.00 84.88 92 THR A N 1
ATOM 724 C CA . THR A 1 92 ? 8.994 7.065 -12.165 1.00 84.88 92 THR A CA 1
ATOM 725 C C . THR A 1 92 ? 9.072 7.396 -13.650 1.00 84.88 92 THR A C 1
ATOM 727 O O . THR A 1 92 ? 9.354 8.538 -13.988 1.00 84.88 92 THR A O 1
ATOM 730 N N . GLY A 1 93 ? 8.894 6.418 -14.541 1.00 76.69 93 GLY A N 1
ATOM 731 C CA . GLY A 1 93 ? 8.987 6.661 -15.979 1.00 76.69 93 GLY A CA 1
ATOM 732 C C . GLY A 1 93 ? 10.413 6.746 -16.518 1.00 76.69 93 GLY A C 1
ATOM 733 O O . GLY A 1 93 ? 10.740 7.610 -17.322 1.00 76.69 93 GLY A O 1
ATOM 734 N N . TYR A 1 94 ? 11.299 5.844 -16.088 1.00 71.56 94 TYR A N 1
ATOM 735 C CA . TYR A 1 94 ? 12.693 5.876 -16.560 1.00 71.56 94 TYR A CA 1
ATOM 736 C C . TYR A 1 94 ? 12.834 5.674 -18.089 1.00 71.56 94 TYR A C 1
ATOM 738 O O . TYR A 1 94 ? 13.796 6.156 -18.670 1.00 71.56 94 TYR A O 1
ATOM 746 N N . ASN A 1 95 ? 11.870 5.004 -18.740 1.00 63.22 95 ASN A N 1
ATOM 747 C CA . ASN A 1 95 ? 11.869 4.712 -20.185 1.00 63.22 95 ASN A CA 1
ATOM 748 C C . ASN A 1 95 ? 10.606 5.247 -20.908 1.00 63.22 95 ASN A C 1
ATOM 750 O O . ASN A 1 95 ? 10.136 4.627 -21.859 1.00 63.22 95 ASN A O 1
ATOM 754 N N . GLY A 1 96 ? 9.995 6.330 -20.421 1.00 67.25 96 GLY A N 1
ATOM 755 C CA . GLY A 1 96 ? 8.731 6.878 -20.943 1.00 67.25 96 GLY A CA 1
ATOM 756 C C . GLY A 1 96 ? 7.860 7.449 -19.821 1.00 67.25 96 GLY A C 1
ATOM 757 O O . GLY A 1 96 ? 8.283 7.403 -18.671 1.00 67.25 96 GLY A O 1
ATOM 758 N N . PRO A 1 97 ? 6.649 7.966 -20.090 1.00 62.34 97 PRO A N 1
ATOM 759 C CA . PRO A 1 97 ? 5.789 8.492 -19.031 1.00 62.34 97 PRO A CA 1
ATOM 760 C C . PRO A 1 97 ? 5.541 7.416 -17.964 1.00 62.34 97 PRO A C 1
ATOM 762 O O . PRO A 1 97 ? 5.082 6.309 -18.261 1.00 62.34 97 PRO A O 1
ATOM 765 N N . GLY A 1 98 ? 5.912 7.724 -16.717 1.00 69.50 98 GLY A N 1
ATOM 766 C CA . GLY A 1 98 ? 5.716 6.824 -15.585 1.00 69.50 98 GLY A CA 1
ATOM 767 C C . GLY A 1 98 ? 4.241 6.493 -15.441 1.00 69.50 98 GLY A C 1
ATOM 768 O O . GLY A 1 98 ? 3.393 7.377 -15.535 1.00 69.50 98 GLY A O 1
ATOM 769 N N . ARG A 1 99 ? 3.914 5.219 -15.205 1.00 78.00 99 ARG A N 1
ATOM 770 C CA . ARG A 1 99 ? 2.508 4.806 -15.070 1.00 78.00 99 ARG A CA 1
ATOM 771 C C . ARG A 1 99 ? 1.858 5.336 -13.796 1.00 78.00 99 ARG A C 1
ATOM 773 O O . ARG A 1 99 ? 0.638 5.256 -13.696 1.00 78.00 99 ARG A O 1
ATOM 780 N N . ARG A 1 100 ? 2.664 5.840 -12.845 1.00 86.88 100 ARG A N 1
ATOM 781 C CA . ARG A 1 100 ? 2.214 6.438 -11.578 1.00 86.88 100 ARG A CA 1
ATOM 782 C C . ARG A 1 100 ? 1.129 5.587 -10.918 1.00 86.88 100 ARG A C 1
ATOM 784 O O . ARG A 1 100 ? 0.064 6.071 -10.549 1.00 86.88 100 ARG A O 1
ATOM 791 N N . HIS A 1 101 ? 1.353 4.277 -10.880 1.00 88.50 101 HIS A N 1
ATOM 792 C CA . HIS A 1 101 ? 0.329 3.318 -10.488 1.00 88.50 101 HIS A CA 1
ATOM 793 C C . HIS A 1 101 ?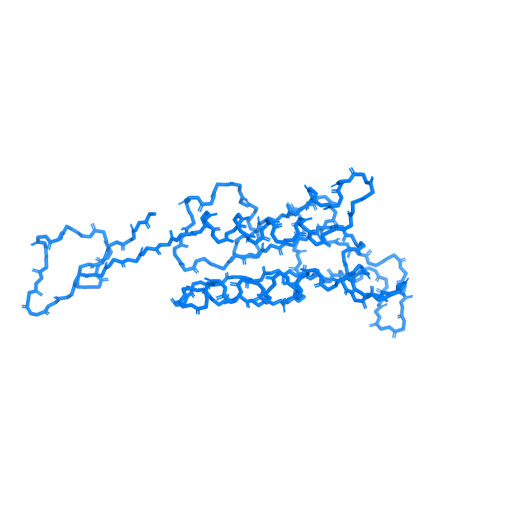 0.160 3.298 -8.972 1.00 88.50 101 HIS A C 1
ATOM 795 O O . HIS A 1 101 ? -0.967 3.137 -8.513 1.00 88.50 101 HIS A O 1
ATOM 801 N N . PHE A 1 102 ? 1.234 3.542 -8.212 1.00 95.12 102 PHE A N 1
ATOM 802 C CA . PHE A 1 102 ? 1.134 3.765 -6.770 1.00 95.12 102 PHE A CA 1
ATOM 803 C C . PHE A 1 102 ? 0.488 5.108 -6.461 1.00 95.12 102 PHE A C 1
ATOM 805 O O . PHE A 1 102 ? -0.441 5.157 -5.666 1.00 95.12 102 PHE A O 1
ATOM 812 N N . ASP A 1 103 ? 0.915 6.182 -7.119 1.00 93.50 103 ASP A N 1
ATOM 813 C CA . ASP A 1 103 ? 0.326 7.508 -6.909 1.00 93.50 103 ASP A CA 1
ATOM 814 C C . ASP A 1 103 ? -1.169 7.555 -7.298 1.00 93.50 103 ASP A C 1
ATOM 816 O O . ASP A 1 103 ? -2.023 8.023 -6.544 1.00 93.50 103 ASP A O 1
ATOM 820 N N . GLY A 1 104 ? -1.527 6.958 -8.437 1.00 94.06 104 GLY A N 1
ATOM 821 C CA . GLY A 1 104 ? -2.911 6.831 -8.888 1.00 94.06 104 GLY A CA 1
ATOM 822 C C . GLY A 1 104 ? -3.763 5.920 -8.001 1.00 94.06 104 GLY A C 1
ATOM 823 O O . GLY A 1 104 ? -4.947 6.203 -7.812 1.00 94.06 104 GLY A O 1
ATOM 824 N N . ALA A 1 105 ? -3.189 4.844 -7.449 1.00 96.25 105 ALA A N 1
ATOM 825 C CA . ALA A 1 105 ? -3.873 4.012 -6.461 1.00 96.25 105 ALA A CA 1
ATOM 826 C C . ALA A 1 105 ? -4.050 4.770 -5.141 1.00 96.25 105 ALA A C 1
ATOM 828 O O . ALA A 1 105 ? -5.149 4.767 -4.599 1.00 96.25 105 ALA A O 1
ATOM 829 N N . LYS A 1 106 ? -3.026 5.498 -4.676 1.00 96.69 106 LYS A N 1
ATOM 830 C CA . LYS A 1 106 ? -3.109 6.362 -3.495 1.00 96.69 106 LYS A CA 1
ATOM 831 C C . LYS A 1 106 ? -4.247 7.365 -3.642 1.00 96.69 106 LYS A C 1
ATOM 833 O O . LYS A 1 106 ? -5.068 7.452 -2.747 1.00 96.69 106 LYS A O 1
ATOM 838 N N . ASN A 1 107 ? -4.368 8.062 -4.771 1.00 96.50 107 ASN A N 1
ATOM 839 C CA . ASN A 1 107 ? -5.434 9.053 -4.949 1.00 96.50 107 ASN A CA 1
ATOM 840 C C . ASN A 1 107 ? -6.838 8.426 -4.933 1.00 96.50 107 ASN A C 1
ATOM 842 O O . ASN A 1 107 ? -7.725 8.943 -4.256 1.00 96.50 107 ASN A O 1
ATOM 846 N N . ALA A 1 108 ? -7.034 7.292 -5.615 1.00 96.56 108 ALA A N 1
ATOM 847 C CA . ALA A 1 108 ? -8.318 6.585 -5.609 1.00 96.56 108 ALA A CA 1
ATOM 848 C C . ALA A 1 108 ? -8.683 6.054 -4.213 1.00 96.56 108 ALA A C 1
ATOM 850 O O . ALA A 1 108 ? -9.820 6.184 -3.761 1.00 96.56 108 ALA A O 1
ATOM 851 N N . MET A 1 109 ? -7.698 5.493 -3.515 1.00 96.69 109 MET A N 1
ATOM 852 C CA . MET A 1 109 ? -7.860 4.945 -2.176 1.00 96.69 109 MET A CA 1
ATOM 853 C C . MET A 1 109 ? -8.101 6.042 -1.138 1.00 96.69 109 MET A C 1
ATOM 855 O O . MET A 1 109 ? -9.041 5.931 -0.358 1.00 96.69 109 MET A O 1
ATOM 859 N N . SER A 1 110 ? -7.318 7.124 -1.163 1.00 96.38 110 SER A N 1
ATOM 860 C CA . SER A 1 110 ? -7.521 8.281 -0.288 1.00 96.38 110 SER A CA 1
ATOM 861 C C . SER A 1 110 ? -8.905 8.882 -0.486 1.00 96.38 110 SER A C 1
ATOM 863 O O . SER A 1 110 ? -9.545 9.200 0.498 1.00 96.38 110 SER A O 1
ATOM 865 N N . TYR A 1 111 ? -9.405 8.997 -1.721 1.00 95.00 111 TYR A N 1
ATOM 866 C CA . TYR A 1 111 ? -10.762 9.499 -1.949 1.00 95.00 111 TYR A CA 1
ATOM 867 C C . TYR A 1 111 ? -11.829 8.584 -1.330 1.00 95.00 111 TYR A C 1
ATOM 869 O O . TYR A 1 111 ? -12.752 9.060 -0.674 1.00 95.00 111 TYR A O 1
ATOM 877 N N . ARG A 1 112 ? -11.683 7.267 -1.508 1.00 95.00 112 ARG A N 1
ATOM 878 C CA . ARG A 1 112 ? -12.651 6.268 -1.040 1.00 95.00 112 ARG A CA 1
ATOM 879 C C . ARG A 1 112 ? -12.654 6.070 0.479 1.00 95.00 112 ARG A C 1
ATOM 881 O O . ARG A 1 112 ? -13.697 5.740 1.029 1.00 95.00 112 ARG A O 1
ATOM 888 N N . PHE A 1 113 ? -11.506 6.225 1.135 1.00 94.19 113 PHE A N 1
ATOM 889 C CA . PHE A 1 113 ? -11.306 5.872 2.547 1.00 94.19 113 PHE A CA 1
ATOM 890 C C . PHE A 1 113 ? -10.834 7.050 3.419 1.00 94.19 113 PHE A C 1
ATOM 892 O O . PHE A 1 113 ? -10.330 6.820 4.516 1.00 94.19 113 PHE A O 1
ATOM 899 N N . LYS A 1 114 ? -10.997 8.298 2.949 1.00 91.00 114 LYS A N 1
ATOM 900 C CA . LYS A 1 114 ? -10.472 9.526 3.585 1.00 91.00 114 LYS A CA 1
ATOM 901 C C . LYS A 1 114 ? -10.800 9.681 5.074 1.00 91.00 114 LYS A C 1
ATOM 903 O O . LYS A 1 114 ? -10.000 10.273 5.784 1.00 91.00 114 LYS A O 1
ATOM 908 N N . ASP A 1 115 ? -11.945 9.166 5.519 1.00 89.38 115 ASP A N 1
ATOM 909 C CA . ASP A 1 115 ? -12.449 9.372 6.882 1.00 89.38 115 ASP A CA 1
ATOM 910 C C . ASP A 1 115 ? -12.004 8.265 7.854 1.00 89.38 115 ASP A C 1
ATOM 912 O O . ASP A 1 115 ? -12.183 8.401 9.057 1.00 89.38 115 ASP A O 1
ATOM 916 N N . ALA A 1 116 ? -11.419 7.171 7.349 1.00 89.50 116 ALA A N 1
ATOM 917 C CA . ALA A 1 116 ? -11.032 6.008 8.156 1.00 89.50 116 ALA A CA 1
ATOM 918 C C . ALA A 1 116 ? -9.541 5.654 8.059 1.00 89.50 116 ALA A C 1
ATOM 920 O O . ALA A 1 116 ? -8.993 5.037 8.970 1.00 89.50 116 ALA A O 1
ATOM 921 N N . PHE A 1 117 ? -8.879 6.007 6.953 1.00 93.62 117 PHE A N 1
ATOM 922 C CA . PHE A 1 117 ? -7.493 5.625 6.709 1.00 93.62 117 PHE A CA 1
ATOM 923 C C . PHE A 1 117 ? -6.677 6.770 6.118 1.00 93.62 117 PHE A C 1
ATOM 925 O O . PHE A 1 117 ? -7.050 7.393 5.120 1.00 93.62 117 PHE A O 1
ATOM 932 N N . LYS A 1 118 ? -5.474 6.954 6.659 1.00 95.75 118 LYS A N 1
ATOM 933 C CA . LYS A 1 118 ? -4.424 7.747 6.032 1.00 95.75 118 LYS A CA 1
ATOM 934 C C . LYS A 1 118 ? -3.664 6.878 5.037 1.00 95.75 118 LYS A C 1
ATOM 936 O O . LYS A 1 118 ? -3.027 5.897 5.414 1.00 95.75 118 LYS A O 1
ATOM 941 N N . ILE A 1 119 ? -3.714 7.261 3.762 1.00 97.19 119 ILE A N 1
ATOM 942 C CA . ILE A 1 119 ? -3.099 6.506 2.663 1.00 97.19 119 ILE A CA 1
ATOM 943 C C . ILE A 1 119 ? -2.077 7.383 1.948 1.00 97.19 119 ILE A C 1
ATOM 945 O O . ILE A 1 119 ? -2.411 8.434 1.398 1.00 97.19 119 ILE A O 1
ATOM 949 N N . GLU A 1 120 ? -0.825 6.937 1.944 1.00 97.06 120 GLU A N 1
ATOM 950 C CA . GLU A 1 120 ? 0.315 7.661 1.388 1.00 97.06 120 GLU A CA 1
ATOM 951 C C . GLU A 1 120 ? 1.089 6.788 0.399 1.00 97.06 120 GLU A C 1
ATOM 953 O O . GLU A 1 120 ? 1.157 5.567 0.529 1.00 97.06 120 GLU A O 1
ATOM 958 N N . MET A 1 121 ? 1.714 7.427 -0.589 1.00 95.62 121 MET A N 1
ATOM 959 C CA . MET A 1 121 ? 2.704 6.784 -1.446 1.00 95.62 121 MET A CA 1
ATOM 960 C C . MET A 1 121 ? 4.093 7.148 -0.925 1.00 95.62 121 MET A C 1
ATOM 962 O O . MET A 1 121 ? 4.438 8.327 -0.844 1.00 95.62 121 MET A O 1
ATOM 966 N N . LYS A 1 122 ? 4.886 6.143 -0.544 1.00 95.44 122 LYS A N 1
ATOM 967 C CA . LYS A 1 122 ? 6.253 6.330 -0.034 1.00 95.44 122 LYS A CA 1
ATOM 968 C C . LYS A 1 122 ? 7.226 5.382 -0.714 1.00 95.44 122 LYS A C 1
ATOM 970 O O . LYS A 1 122 ? 6.851 4.321 -1.203 1.00 95.44 122 LYS A O 1
ATOM 975 N N . TYR A 1 123 ? 8.498 5.768 -0.723 1.00 93.50 123 TYR A N 1
ATOM 976 C CA . TYR A 1 123 ? 9.586 4.863 -1.073 1.00 93.50 123 TYR A CA 1
ATOM 977 C C . TYR A 1 123 ? 10.127 4.218 0.198 1.00 93.50 123 TYR A C 1
ATOM 979 O O . TYR A 1 123 ? 10.827 4.877 0.959 1.00 93.50 123 TYR A O 1
ATOM 987 N N . VAL A 1 124 ? 9.817 2.943 0.409 1.00 92.75 124 VAL A N 1
ATOM 988 C CA . VAL A 1 124 ? 10.172 2.205 1.626 1.00 92.75 124 VAL A CA 1
ATOM 989 C C . VAL A 1 124 ? 11.388 1.312 1.405 1.00 92.75 124 VAL A C 1
ATOM 991 O O . VAL A 1 124 ? 11.615 0.792 0.305 1.00 92.75 124 VAL A O 1
ATOM 994 N N . GLU A 1 125 ? 12.185 1.143 2.454 1.00 91.25 125 GLU A N 1
ATOM 995 C CA . GLU A 1 125 ? 13.192 0.090 2.521 1.00 91.25 125 GLU A CA 1
ATOM 996 C C . GLU A 1 125 ? 12.521 -1.210 2.948 1.00 91.25 125 GLU A C 1
ATOM 998 O O . GLU A 1 125 ? 11.713 -1.232 3.871 1.00 91.25 125 GLU A O 1
ATOM 1003 N N . VAL A 1 126 ? 12.843 -2.296 2.253 1.00 88.62 126 VAL A N 1
ATOM 1004 C CA . VAL A 1 126 ? 12.275 -3.618 2.523 1.00 88.62 126 VAL A CA 1
ATOM 1005 C C . VAL A 1 126 ? 13.427 -4.523 2.952 1.00 88.62 126 VAL A C 1
ATOM 1007 O O . VAL A 1 126 ? 14.325 -4.752 2.133 1.00 88.62 126 VAL A O 1
ATOM 1010 N N . PRO A 1 127 ? 13.457 -5.006 4.208 1.00 85.56 127 PRO A N 1
ATOM 1011 C CA . PRO A 1 127 ? 14.525 -5.880 4.678 1.00 85.56 127 PRO A CA 1
ATOM 1012 C C . PRO A 1 127 ? 14.530 -7.232 3.952 1.00 85.56 127 PRO A C 1
ATOM 1014 O O . PRO A 1 127 ? 13.569 -7.625 3.288 1.00 85.56 127 PRO A O 1
ATOM 1017 N N . GLY A 1 128 ? 15.652 -7.947 4.072 1.00 86.31 128 GLY A N 1
ATOM 1018 C CA . GLY A 1 128 ? 15.776 -9.305 3.540 1.00 86.31 128 GLY A CA 1
ATOM 1019 C C . GLY A 1 128 ? 14.821 -10.272 4.239 1.00 86.31 128 GLY A C 1
ATOM 1020 O O . GLY A 1 128 ? 14.457 -10.060 5.391 1.00 86.31 128 GLY A O 1
ATOM 1021 N N . GLY A 1 129 ? 14.417 -11.329 3.534 1.00 85.50 129 GLY A N 1
ATOM 1022 C CA . GLY A 1 129 ? 13.521 -12.365 4.066 1.00 85.50 129 GLY A CA 1
ATOM 1023 C C . GLY A 1 129 ? 12.033 -12.145 3.776 1.00 85.50 129 GLY A C 1
ATOM 1024 O O . GLY A 1 129 ? 11.260 -13.085 3.899 1.00 85.50 129 GLY A O 1
ATOM 1025 N N . ILE A 1 130 ? 11.629 -10.957 3.308 1.00 88.25 130 ILE A N 1
ATOM 1026 C CA . ILE A 1 130 ? 10.236 -10.681 2.899 1.00 88.25 130 ILE A CA 1
ATOM 1027 C C . ILE A 1 130 ? 9.913 -11.299 1.533 1.00 88.25 130 ILE A C 1
ATOM 1029 O O . ILE A 1 130 ? 8.823 -11.814 1.303 1.00 88.25 130 ILE A O 1
ATOM 1033 N N . SER A 1 131 ? 10.850 -11.217 0.589 1.00 88.31 131 SER A N 1
ATOM 1034 C CA . SER A 1 131 ? 10.702 -11.773 -0.755 1.00 88.31 131 SER A CA 1
ATOM 1035 C C . SER A 1 131 ? 12.072 -12.180 -1.291 1.00 88.31 131 SER A C 1
ATOM 1037 O O . SER A 1 131 ? 13.029 -11.444 -1.061 1.00 88.31 131 SER A O 1
ATOM 1039 N N . PRO A 1 132 ? 12.192 -13.258 -2.089 1.00 88.44 132 PRO A N 1
ATOM 1040 C CA . PRO A 1 132 ? 13.453 -13.616 -2.749 1.00 88.44 132 PRO A CA 1
ATOM 1041 C C . PRO A 1 132 ? 14.023 -12.509 -3.652 1.00 88.44 132 PRO A C 1
ATOM 1043 O O . PRO A 1 132 ? 15.202 -12.524 -3.992 1.00 88.44 132 PRO A O 1
ATOM 1046 N N . LEU A 1 133 ? 13.185 -11.552 -4.065 1.00 88.44 133 LEU A N 1
ATOM 1047 C CA . LEU A 1 133 ? 13.571 -10.427 -4.917 1.00 88.44 133 LEU A CA 1
ATOM 1048 C C . LEU A 1 133 ? 13.918 -9.150 -4.126 1.00 88.44 133 LEU A C 1
ATOM 1050 O O . LEU A 1 133 ? 14.383 -8.183 -4.732 1.00 88.44 133 LEU A O 1
ATOM 1054 N N . ALA A 1 134 ? 13.717 -9.132 -2.800 1.00 88.31 134 ALA A N 1
ATOM 1055 C CA . ALA A 1 134 ? 13.935 -7.964 -1.949 1.00 88.31 134 ALA A CA 1
ATOM 1056 C C . ALA A 1 134 ? 14.883 -8.247 -0.759 1.00 88.31 134 ALA A C 1
ATOM 1058 O O . ALA A 1 134 ? 14.774 -9.292 -0.121 1.00 88.31 134 ALA A O 1
ATOM 1059 N N . PRO A 1 135 ? 15.786 -7.307 -0.411 1.00 90.88 135 PRO A N 1
ATOM 1060 C CA . PRO A 1 135 ? 16.071 -6.051 -1.098 1.00 90.88 135 PRO A CA 1
ATOM 1061 C C . PRO A 1 135 ? 16.898 -6.273 -2.365 1.00 90.88 135 PRO A C 1
ATOM 1063 O O . PRO A 1 135 ? 17.897 -6.989 -2.376 1.00 90.88 135 PRO A O 1
ATOM 1066 N N . TYR A 1 136 ? 16.539 -5.569 -3.431 1.00 90.00 136 TYR A N 1
ATOM 1067 C CA . TYR A 1 136 ? 17.352 -5.515 -4.625 1.00 90.00 136 TYR A CA 1
ATOM 1068 C C . TYR A 1 136 ? 18.571 -4.642 -4.353 1.00 90.00 136 TYR A C 1
ATOM 1070 O O . TYR A 1 136 ? 18.445 -3.459 -4.023 1.00 90.00 136 TYR A O 1
ATOM 1078 N N . ARG A 1 137 ? 19.758 -5.221 -4.528 1.00 90.94 137 ARG A N 1
ATOM 1079 C CA . ARG A 1 137 ? 21.028 -4.502 -4.439 1.00 90.94 137 ARG A CA 1
ATOM 1080 C C . ARG A 1 137 ? 21.476 -4.062 -5.823 1.00 90.94 137 ARG A C 1
ATOM 1082 O O . ARG A 1 137 ? 21.433 -4.832 -6.785 1.00 90.94 137 ARG A O 1
ATOM 1089 N N . LEU A 1 138 ? 21.906 -2.807 -5.934 1.00 88.12 138 LEU A N 1
ATOM 1090 C CA . LEU A 1 138 ? 22.400 -2.262 -7.194 1.00 88.12 138 LEU A CA 1
ATOM 1091 C C . LEU A 1 138 ? 23.629 -3.039 -7.674 1.00 88.12 138 LEU A C 1
ATOM 1093 O O . LEU A 1 138 ? 24.620 -3.152 -6.964 1.00 88.12 138 LEU A O 1
ATOM 1097 N N . LYS A 1 139 ? 23.581 -3.532 -8.914 1.00 88.50 139 LYS A N 1
ATOM 1098 C CA . LYS A 1 139 ? 24.705 -4.258 -9.529 1.00 88.50 139 LYS A CA 1
ATOM 1099 C C . LYS A 1 139 ? 25.813 -3.344 -10.057 1.00 88.50 139 LYS A C 1
ATOM 1101 O O . LYS A 1 139 ? 26.907 -3.812 -10.334 1.00 88.50 139 LYS A O 1
ATOM 1106 N N . ARG A 1 140 ? 25.514 -2.062 -10.275 1.00 88.12 140 ARG A N 1
ATOM 1107 C CA . ARG A 1 140 ? 26.439 -1.078 -10.847 1.00 88.12 140 ARG A CA 1
ATOM 1108 C C . ARG A 1 140 ? 26.348 0.223 -10.071 1.00 88.12 140 ARG A C 1
ATOM 1110 O O . ARG A 1 140 ? 25.251 0.619 -9.670 1.00 88.12 140 ARG A O 1
ATOM 1117 N N . THR A 1 141 ? 27.486 0.888 -9.921 1.00 88.44 141 THR A N 1
ATOM 1118 C CA . THR A 1 141 ? 27.539 2.259 -9.419 1.00 88.44 141 THR A CA 1
ATOM 1119 C C . THR A 1 141 ? 26.869 3.188 -10.428 1.00 88.44 141 THR A C 1
ATOM 1121 O O . THR A 1 141 ? 27.053 3.077 -11.638 1.00 88.44 141 THR A O 1
ATOM 1124 N N . THR A 1 142 ? 26.052 4.095 -9.915 1.00 84.88 142 THR A N 1
ATOM 1125 C CA . THR A 1 142 ? 25.401 5.172 -10.662 1.00 84.88 142 THR A CA 1
ATOM 1126 C C . THR A 1 142 ? 25.895 6.507 -10.120 1.00 84.88 142 THR A C 1
ATOM 1128 O O . THR A 1 142 ? 26.428 6.557 -9.015 1.00 84.88 142 THR A O 1
ATOM 1131 N N . LYS A 1 143 ? 25.628 7.612 -10.828 1.00 83.12 143 LYS A N 1
ATOM 1132 C CA . LYS A 1 143 ? 25.992 8.966 -10.362 1.00 83.12 143 LYS A CA 1
ATOM 1133 C C . LYS A 1 143 ? 25.501 9.304 -8.943 1.00 83.12 143 LYS A C 1
ATOM 1135 O O . LYS A 1 143 ? 26.044 10.204 -8.326 1.00 83.12 143 LYS A O 1
ATOM 1140 N N . ARG A 1 144 ? 24.455 8.630 -8.444 1.00 83.75 144 ARG A N 1
ATOM 1141 C CA . ARG A 1 144 ? 23.831 8.925 -7.141 1.00 83.75 144 ARG A CA 1
ATOM 1142 C C . ARG A 1 144 ? 24.035 7.841 -6.081 1.00 83.75 144 ARG A C 1
ATOM 1144 O O . ARG A 1 144 ? 23.672 8.074 -4.935 1.00 83.75 144 ARG A O 1
ATOM 1151 N N . ARG A 1 145 ? 24.485 6.635 -6.450 1.00 85.38 145 ARG A N 1
ATOM 1152 C CA . ARG A 1 145 ? 24.507 5.462 -5.552 1.00 85.38 145 ARG A CA 1
ATOM 1153 C C . ARG A 1 145 ? 25.594 4.475 -5.952 1.00 85.38 145 ARG A C 1
ATOM 1155 O O . ARG A 1 145 ? 25.715 4.167 -7.138 1.00 85.38 145 ARG A O 1
ATOM 1162 N N . ALA A 1 146 ? 26.304 3.936 -4.966 1.00 89.69 146 ALA A N 1
ATOM 1163 C CA . ALA A 1 146 ? 27.280 2.871 -5.159 1.00 89.69 146 ALA A CA 1
ATOM 1164 C C . ALA A 1 146 ? 26.614 1.527 -5.508 1.00 89.69 146 ALA A C 1
ATOM 1166 O O . ALA A 1 146 ? 25.429 1.296 -5.244 1.00 89.69 146 ALA A O 1
ATOM 1167 N N . ALA A 1 147 ? 27.385 0.624 -6.114 1.00 90.50 147 ALA A N 1
ATOM 1168 C CA . ALA A 1 147 ? 27.004 -0.781 -6.196 1.00 90.50 147 ALA A CA 1
ATOM 1169 C C . ALA A 1 147 ? 26.834 -1.379 -4.781 1.00 90.50 147 ALA A C 1
ATOM 1171 O O . ALA A 1 147 ? 27.454 -0.931 -3.822 1.00 90.50 147 ALA A O 1
ATOM 1172 N N . GLY A 1 148 ? 25.959 -2.374 -4.637 1.00 89.12 148 GLY A N 1
ATOM 1173 C CA . GLY A 1 148 ? 25.647 -3.024 -3.358 1.00 89.12 148 GLY A CA 1
ATOM 1174 C C . GLY A 1 148 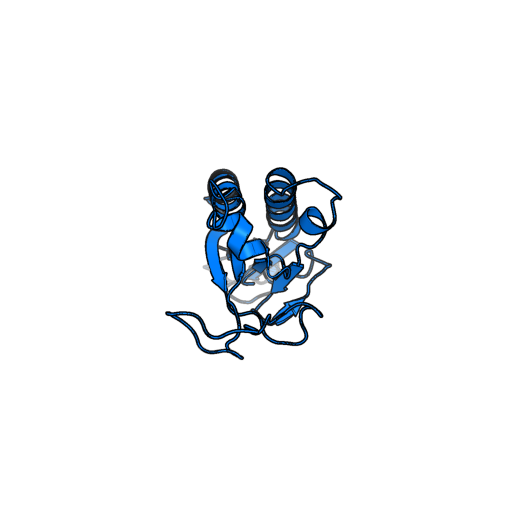? 24.599 -2.303 -2.500 1.00 89.12 148 GLY A C 1
ATOM 1175 O O . GLY A 1 148 ? 23.978 -2.944 -1.644 1.00 89.12 148 GLY A O 1
ATOM 1176 N N . THR A 1 149 ? 24.331 -1.016 -2.759 1.00 90.19 149 THR A N 1
ATOM 1177 C CA . THR A 1 149 ? 23.284 -0.248 -2.067 1.00 90.19 149 THR A CA 1
ATOM 1178 C C . THR A 1 149 ? 21.902 -0.859 -2.317 1.00 90.19 149 THR A C 1
ATOM 1180 O O . THR A 1 149 ? 21.545 -1.163 -3.462 1.00 90.19 149 THR A O 1
ATOM 1183 N N . ALA A 1 150 ? 21.118 -1.026 -1.248 1.00 90.06 150 ALA A N 1
ATOM 1184 C CA . ALA A 1 150 ? 19.739 -1.495 -1.327 1.00 90.06 150 ALA A CA 1
ATOM 1185 C C . ALA A 1 150 ? 18.834 -0.436 -1.979 1.00 90.06 150 ALA A C 1
ATOM 1187 O O . ALA A 1 150 ? 18.961 0.769 -1.745 1.00 90.06 150 ALA A O 1
ATOM 1188 N N . LEU A 1 151 ? 17.926 -0.880 -2.844 1.00 88.81 151 LEU A N 1
ATOM 1189 C CA . LEU A 1 151 ? 16.954 -0.006 -3.489 1.00 88.81 151 LEU A CA 1
ATOM 1190 C C . LEU A 1 151 ? 15.693 0.129 -2.625 1.00 88.81 151 LEU A C 1
ATOM 1192 O O . LEU A 1 151 ? 15.203 -0.857 -2.086 1.00 88.81 151 LEU A O 1
ATOM 1196 N N . THR A 1 152 ? 15.135 1.341 -2.568 1.00 91.88 152 THR A N 1
ATOM 1197 C CA . THR A 1 152 ? 13.797 1.569 -2.011 1.00 91.88 152 THR A CA 1
ATOM 1198 C C . THR A 1 152 ? 12.710 1.295 -3.044 1.00 91.88 152 THR A C 1
ATOM 1200 O O . THR A 1 152 ? 12.889 1.568 -4.241 1.00 91.88 152 THR A O 1
ATOM 1203 N N . TYR A 1 153 ? 11.568 0.809 -2.570 1.00 93.06 153 TYR A N 1
ATOM 1204 C CA . TYR A 1 153 ? 10.420 0.423 -3.383 1.00 93.06 153 TYR A CA 1
ATOM 1205 C C . TYR A 1 153 ? 9.288 1.426 -3.211 1.00 93.06 153 TYR A C 1
ATOM 1207 O O . TYR A 1 153 ? 9.026 1.821 -2.078 1.00 93.06 153 TYR A O 1
ATOM 1215 N N . PRO A 1 154 ? 8.606 1.841 -4.291 1.00 95.12 154 PRO A N 1
ATOM 1216 C CA . PRO A 1 154 ? 7.347 2.545 -4.126 1.00 95.12 154 PRO A CA 1
ATOM 1217 C C . PRO A 1 154 ? 6.346 1.603 -3.445 1.00 95.12 154 PRO A C 1
ATOM 1219 O O . PRO A 1 154 ? 6.271 0.414 -3.775 1.00 95.12 154 PRO A O 1
ATOM 1222 N N . ALA A 1 155 ? 5.614 2.143 -2.483 1.00 96.44 155 ALA A N 1
ATOM 1223 C CA . ALA A 1 155 ? 4.642 1.417 -1.695 1.00 96.44 155 ALA A CA 1
ATOM 1224 C C . ALA A 1 155 ? 3.444 2.306 -1.362 1.00 96.44 155 ALA A C 1
ATOM 1226 O O . ALA A 1 155 ? 3.586 3.526 -1.230 1.00 96.44 155 ALA A O 1
ATOM 1227 N N . LEU A 1 156 ? 2.279 1.677 -1.206 1.00 97.19 156 LEU A N 1
ATOM 1228 C CA . LEU A 1 156 ? 1.159 2.273 -0.489 1.00 97.19 156 LEU A CA 1
ATOM 1229 C C . LEU A 1 156 ? 1.359 1.993 0.992 1.00 97.19 156 LEU A C 1
ATOM 1231 O O . LEU A 1 156 ? 1.442 0.832 1.381 1.00 97.19 156 LEU A O 1
ATOM 1235 N N . VAL A 1 157 ? 1.433 3.050 1.788 1.00 97.06 157 VAL A N 1
ATOM 1236 C CA . VAL A 1 157 ? 1.466 2.983 3.247 1.00 97.06 157 VAL A CA 1
ATOM 1237 C C . VAL A 1 157 ? 0.095 3.405 3.749 1.00 97.06 157 VAL A C 1
ATOM 1239 O O . VAL A 1 157 ? -0.387 4.484 3.396 1.00 97.06 157 VAL A O 1
ATOM 1242 N N . ILE A 1 158 ? -0.541 2.535 4.523 1.00 96.25 158 ILE A N 1
ATOM 1243 C CA . ILE A 1 158 ? -1.902 2.694 5.018 1.00 96.25 158 ILE A CA 1
ATOM 1244 C C . ILE A 1 158 ? -1.864 2.598 6.539 1.00 96.25 158 ILE A C 1
ATOM 1246 O O . ILE A 1 158 ? -1.377 1.610 7.085 1.00 96.25 158 ILE A O 1
ATOM 1250 N N . ASN A 1 159 ? -2.407 3.613 7.199 1.00 94.50 159 ASN A N 1
ATOM 1251 C CA . ASN A 1 159 ? -2.591 3.661 8.645 1.00 94.50 159 ASN A CA 1
ATOM 1252 C C . ASN A 1 159 ? -4.060 3.977 8.939 1.00 94.50 159 ASN A C 1
ATOM 1254 O O . ASN A 1 159 ? -4.668 4.756 8.198 1.00 94.50 159 ASN A O 1
ATOM 1258 N N . ALA A 1 160 ? -4.626 3.385 9.989 1.00 90.25 160 ALA A N 1
ATOM 1259 C CA . ALA A 1 160 ? -5.908 3.842 10.523 1.00 90.25 160 ALA A CA 1
ATOM 1260 C C . ALA A 1 160 ? -5.763 5.272 11.082 1.00 90.25 160 ALA A C 1
ATOM 1262 O O . ALA A 1 160 ? -4.662 5.663 11.486 1.00 90.25 160 ALA A O 1
ATOM 1263 N N . LEU A 1 161 ? -6.841 6.059 11.013 1.00 85.12 161 LEU A N 1
ATOM 1264 C CA . LEU A 1 161 ? -6.916 7.402 11.603 1.00 85.12 161 LEU A CA 1
ATOM 1265 C C . LEU A 1 161 ? -7.268 7.360 13.091 1.00 85.12 161 LEU A C 1
ATOM 1267 O O . LEU A 1 161 ? -7.992 6.423 13.495 1.00 85.12 161 LEU A O 1
#

Sequence (161 aa):
QYDRYVNDVPGLAEEAVKVPGSILYVFSNWPLVINAGLAELVKRSPRRSGRYANSFVVIVGGRTVVTDYSKLRPDAEVIIFNPYPSTRKIETGYNGPGRRHFDGAKNAMSYRFKDAFKIEMKYVEVPGGISPLAPYRLKRTTKRRAAGTALTYPALVINAL